Protein AF-A0A9D1NPF0-F1 (afdb_monomer_lite)

pLDDT: mean 80.49, std 13.74, range [33.44, 94.06]

Foldseek 3Di:
DKDFDLFFDPQDDDDDPVLCLQQCPDVVLQPDDPPRSLSSNQSVVVDTDIDDPDCPDDDPDDQDQDDPPPDTDRPDLVNLLSHLLNLLLSQVVLVVVVHDDPVSVVVSVVSLVSQLCCCCVVVVHPVSNVSSVVSNVCSNPPDNPPGPSNNGDDD

Structure (mmCIF, N/CA/C/O backbone):
data_AF-A0A9D1NPF0-F1
#
_entry.id   AF-A0A9D1NPF0-F1
#
loop_
_atom_site.group_PDB
_atom_site.id
_atom_site.type_symbol
_atom_site.label_atom_id
_atom_site.label_alt_id
_atom_site.label_comp_id
_atom_site.label_asym_id
_atom_site.label_entity_id
_atom_site.label_seq_id
_atom_site.pdbx_PDB_ins_code
_atom_site.Cartn_x
_atom_site.Cartn_y
_atom_site.Cartn_z
_atom_site.occupancy
_atom_site.B_iso_or_equiv
_atom_site.auth_seq_id
_atom_site.auth_comp_id
_atom_site.auth_asym_id
_atom_site.auth_atom_id
_atom_site.pdbx_PDB_model_num
ATOM 1 N N . ASP A 1 1 ? -19.635 -18.155 7.211 1.00 83.62 1 ASP A N 1
ATOM 2 C CA . ASP A 1 1 ? -18.871 -17.887 8.453 1.00 83.62 1 ASP A CA 1
ATOM 3 C C . ASP A 1 1 ? -18.310 -16.476 8.479 1.00 83.62 1 ASP A C 1
ATOM 5 O O . ASP A 1 1 ? -17.833 -16.002 7.448 1.00 83.62 1 ASP A O 1
ATOM 9 N N . ALA A 1 2 ? -18.373 -15.822 9.642 1.00 88.06 2 ALA A N 1
ATOM 10 C CA . ALA A 1 2 ? -17.788 -14.505 9.891 1.00 88.06 2 ALA A CA 1
ATOM 11 C C . ALA A 1 2 ? -16.544 -14.647 10.779 1.00 88.06 2 ALA A C 1
ATOM 13 O O . ALA A 1 2 ? -16.600 -15.301 11.820 1.00 88.06 2 ALA A O 1
ATOM 14 N N . VAL A 1 3 ? -15.423 -14.054 10.366 1.00 91.19 3 VAL A N 1
ATOM 15 C CA . VAL A 1 3 ? -14.128 -14.175 11.054 1.00 91.19 3 VAL A CA 1
ATOM 16 C C . VAL A 1 3 ? -13.571 -12.782 11.349 1.00 91.19 3 VAL A C 1
ATOM 18 O O . VAL A 1 3 ? -13.475 -11.985 10.416 1.00 91.19 3 VAL A O 1
ATOM 21 N N . PRO A 1 4 ? -13.166 -12.470 12.594 1.00 91.75 4 PRO A N 1
ATOM 22 C CA . PRO A 1 4 ? -12.486 -11.215 12.898 1.00 91.75 4 PRO A CA 1
ATOM 23 C C . PRO A 1 4 ? -11.235 -11.007 12.039 1.00 91.75 4 PRO A C 1
ATOM 25 O O . PRO A 1 4 ? -10.432 -11.928 11.872 1.00 91.75 4 PRO A O 1
ATOM 28 N N . CYS A 1 5 ? -11.050 -9.802 11.501 1.00 90.19 5 CYS A N 1
ATOM 29 C CA . CYS A 1 5 ? -9.887 -9.471 10.681 1.00 90.19 5 CYS A CA 1
ATOM 30 C C . CYS A 1 5 ? -9.436 -8.014 10.861 1.00 90.19 5 CYS A C 1
ATOM 32 O O . CYS A 1 5 ? -10.218 -7.127 11.184 1.00 90.19 5 CYS A O 1
ATOM 34 N N . GLU A 1 6 ? -8.156 -7.748 10.605 1.00 88.19 6 GLU A N 1
ATOM 35 C CA . GLU A 1 6 ? -7.590 -6.386 10.602 1.00 88.19 6 GLU A CA 1
ATOM 36 C C . GLU A 1 6 ? -7.482 -5.811 9.178 1.00 88.19 6 GLU A C 1
ATOM 38 O O . GLU A 1 6 ? -6.741 -4.866 8.925 1.00 88.19 6 GLU A O 1
ATOM 43 N N . THR A 1 7 ? -8.181 -6.410 8.213 1.00 86.31 7 THR A N 1
ATOM 44 C CA . THR A 1 7 ? -8.110 -6.044 6.793 1.00 86.31 7 THR A CA 1
ATOM 45 C C . THR A 1 7 ? -9.482 -5.637 6.287 1.00 86.31 7 THR A C 1
ATOM 47 O O . THR A 1 7 ? -10.466 -6.289 6.631 1.00 86.31 7 THR A O 1
ATOM 50 N N . ALA A 1 8 ? -9.550 -4.643 5.410 1.00 87.31 8 ALA A N 1
ATOM 51 C CA . ALA A 1 8 ? -10.754 -4.340 4.650 1.00 87.31 8 ALA A CA 1
ATOM 52 C C . ALA A 1 8 ? -10.452 -4.357 3.146 1.00 87.31 8 ALA A C 1
ATOM 54 O O . ALA A 1 8 ? -9.297 -4.306 2.726 1.00 87.31 8 ALA A O 1
ATOM 55 N N . CYS A 1 9 ? -11.515 -4.481 2.359 1.00 85.19 9 CYS A N 1
ATOM 56 C CA . CYS A 1 9 ? -11.532 -4.433 0.902 1.00 85.19 9 CYS A CA 1
ATOM 57 C C . CYS A 1 9 ? -12.798 -3.658 0.542 1.00 85.19 9 CYS A C 1
ATOM 59 O O . CYS A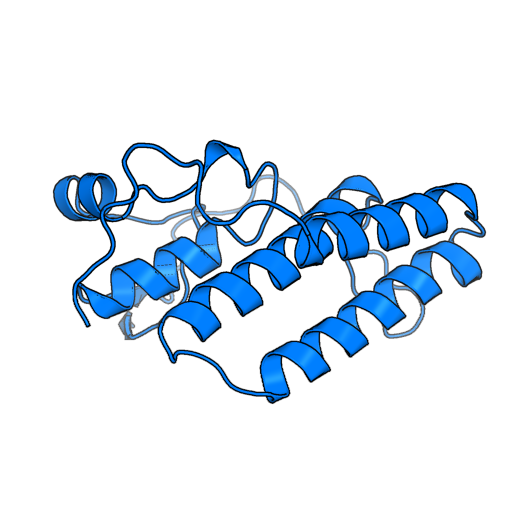 1 9 ? -13.872 -4.056 0.988 1.00 85.19 9 CYS A O 1
ATOM 61 N N . PHE A 1 10 ? -12.706 -2.557 -0.205 1.00 85.06 10 PHE A N 1
ATOM 62 C CA . PHE A 1 10 ? -13.895 -1.730 -0.461 1.00 85.06 10 PHE A CA 1
ATOM 63 C C . PHE A 1 10 ? -14.908 -2.393 -1.388 1.00 85.06 10 PHE A C 1
ATOM 65 O O . PHE A 1 10 ? -16.090 -2.060 -1.337 1.00 85.06 10 PHE A O 1
ATOM 72 N N . GLU A 1 11 ? -14.484 -3.370 -2.188 1.00 83.25 11 GLU A N 1
ATOM 73 C CA . GLU A 1 11 ? -15.371 -4.229 -2.964 1.00 83.25 11 GLU A CA 1
ATOM 74 C C . GLU A 1 11 ? -16.218 -5.125 -2.035 1.00 83.25 11 GLU A C 1
ATOM 76 O O . GLU A 1 11 ? -15.890 -6.284 -1.796 1.00 83.25 11 GLU A O 1
ATOM 81 N N . GLY A 1 12 ? -17.315 -4.572 -1.505 1.00 83.94 12 GLY A N 1
ATOM 82 C CA . GLY A 1 12 ? -18.258 -5.269 -0.622 1.00 83.94 12 GLY A CA 1
ATOM 83 C C . GLY A 1 12 ? -18.138 -4.930 0.868 1.00 83.94 12 GLY A C 1
ATOM 84 O O . GLY A 1 12 ? -18.703 -5.649 1.691 1.00 83.94 12 GLY A O 1
ATOM 85 N N . LEU A 1 13 ? -17.425 -3.859 1.234 1.00 87.75 13 LEU A N 1
ATOM 86 C CA . LEU A 1 13 ? -17.373 -3.391 2.620 1.00 87.75 13 LEU A CA 1
ATOM 87 C C . LEU A 1 13 ? -18.699 -2.740 3.032 1.00 87.75 13 LEU A C 1
ATOM 89 O O . LEU A 1 13 ? -19.141 -1.773 2.414 1.00 87.75 13 LEU A O 1
ATOM 93 N N . PHE A 1 14 ? -19.268 -3.209 4.140 1.00 89.81 14 PHE A N 1
ATOM 94 C CA . PHE A 1 14 ? -20.318 -2.506 4.872 1.00 89.81 14 PHE A CA 1
ATOM 95 C C . PHE A 1 14 ? -19.712 -1.893 6.129 1.00 89.81 14 PHE A C 1
ATOM 97 O O . PHE A 1 14 ? -19.053 -2.588 6.901 1.00 89.81 14 PHE A O 1
ATOM 104 N N . VAL A 1 15 ? -19.925 -0.595 6.335 1.00 87.50 15 VAL A N 1
ATOM 105 C CA . VAL A 1 15 ? -19.364 0.124 7.478 1.00 87.50 15 VAL A CA 1
ATOM 106 C C . VAL A 1 15 ? -20.371 1.093 8.078 1.00 87.50 15 VAL A C 1
ATOM 108 O O . VAL A 1 15 ? -21.157 1.714 7.364 1.00 87.50 15 VAL A O 1
ATOM 111 N N . ASP A 1 16 ? -20.344 1.209 9.405 1.00 87.62 16 ASP A N 1
ATOM 112 C CA . ASP A 1 16 ? -21.126 2.202 10.131 1.00 87.62 16 ASP A CA 1
ATOM 113 C C . ASP A 1 16 ? -20.680 3.622 9.744 1.00 87.62 16 ASP A C 1
ATOM 115 O O . ASP A 1 16 ? -19.486 3.925 9.695 1.00 87.62 16 ASP A O 1
ATOM 119 N N . ALA A 1 17 ? -21.642 4.504 9.470 1.00 85.94 17 ALA A N 1
ATOM 120 C CA . ALA A 1 17 ? -21.358 5.852 8.986 1.00 85.94 17 ALA A CA 1
ATOM 121 C C . ALA A 1 17 ? -20.584 6.711 10.001 1.00 85.94 17 ALA A C 1
ATOM 123 O O . ALA A 1 17 ? -19.810 7.576 9.595 1.00 85.94 17 ALA A O 1
ATOM 124 N N . ARG A 1 18 ? -20.759 6.476 11.309 1.00 84.38 18 ARG A N 1
ATOM 125 C CA . ARG A 1 18 ? -20.016 7.185 12.362 1.00 84.38 18 ARG A CA 1
ATOM 126 C C . ARG A 1 18 ? -18.580 6.691 12.411 1.00 84.38 18 ARG A C 1
ATOM 128 O O . ARG A 1 18 ? -17.664 7.504 12.416 1.00 84.38 18 ARG A O 1
ATOM 135 N N . LEU A 1 19 ? -18.388 5.371 12.338 1.00 82.38 19 LEU A N 1
ATOM 136 C CA . LEU A 1 19 ? -17.050 4.784 12.255 1.00 82.38 19 LEU A CA 1
ATOM 137 C C . LEU A 1 19 ? -16.308 5.267 11.005 1.00 82.38 19 LEU A C 1
ATOM 139 O O . LEU A 1 19 ? -15.128 5.595 11.085 1.00 82.38 19 LEU A O 1
ATOM 143 N N . ALA A 1 20 ? -16.996 5.342 9.863 1.00 81.31 20 ALA A N 1
ATOM 144 C CA . ALA A 1 20 ? -16.437 5.934 8.657 1.00 81.31 20 ALA A CA 1
ATOM 145 C C . ALA A 1 20 ? -16.048 7.396 8.913 1.00 81.31 20 ALA A C 1
ATOM 147 O O . ALA A 1 20 ? -14.892 7.734 8.703 1.00 81.31 20 ALA A O 1
ATOM 148 N N . ALA A 1 21 ? -16.949 8.230 9.445 1.00 78.31 21 ALA A N 1
ATOM 149 C CA . ALA A 1 21 ? -16.673 9.638 9.746 1.00 78.31 21 ALA A CA 1
ATOM 150 C C . ALA A 1 21 ? -15.443 9.847 10.650 1.00 78.31 21 ALA A C 1
ATOM 152 O O . ALA A 1 21 ? -14.661 10.766 10.417 1.00 78.31 21 ALA A O 1
ATOM 153 N N . GLU A 1 22 ? -15.250 8.979 11.643 1.00 75.62 22 GLU A N 1
ATOM 154 C CA . GLU A 1 22 ? -14.102 9.014 12.552 1.00 75.62 22 GLU A CA 1
ATOM 155 C C . GLU A 1 22 ? -12.821 8.484 11.894 1.00 75.62 22 GLU A C 1
ATOM 157 O O . GLU A 1 22 ? -11.762 9.080 12.040 1.00 75.62 22 GLU A O 1
ATOM 162 N N . CYS A 1 23 ? -12.900 7.394 11.127 1.00 73.50 23 CYS A N 1
ATOM 163 C CA . CYS A 1 23 ? -11.742 6.758 10.492 1.00 73.50 23 CYS A CA 1
ATOM 164 C C . CYS A 1 23 ? -11.376 7.352 9.116 1.00 73.50 23 CYS A C 1
ATOM 166 O O . CYS A 1 23 ? -10.489 6.813 8.443 1.00 73.50 23 CYS A O 1
ATOM 168 N N . ILE A 1 24 ? -12.019 8.444 8.669 1.00 58.97 24 ILE A N 1
ATOM 169 C CA . ILE A 1 24 ? -11.640 9.167 7.442 1.00 58.97 24 ILE A CA 1
ATOM 170 C C . ILE A 1 24 ? -10.269 9.816 7.662 1.00 58.97 24 ILE A C 1
ATOM 172 O O . ILE A 1 24 ? -10.105 10.913 8.182 1.00 58.97 24 ILE A O 1
ATOM 176 N N . ALA A 1 25 ? -9.239 9.079 7.272 1.00 56.78 25 ALA A N 1
ATOM 177 C CA . ALA A 1 25 ? -7.844 9.422 7.443 1.00 56.78 25 ALA A CA 1
ATOM 178 C C . ALA A 1 25 ? -7.000 8.608 6.447 1.00 56.78 25 ALA A C 1
ATOM 180 O O . ALA A 1 25 ? -7.206 7.399 6.370 1.00 56.78 25 ALA A O 1
ATOM 181 N N . PRO A 1 26 ? -5.933 9.139 5.814 1.00 56.66 26 PRO A N 1
ATOM 182 C CA . PRO A 1 26 ? -5.769 10.307 4.947 1.00 56.66 26 PRO A CA 1
ATOM 183 C C . PRO A 1 26 ? -5.936 9.891 3.463 1.00 56.66 26 PRO A C 1
ATOM 185 O O . PRO A 1 26 ? -4.973 9.531 2.780 1.00 56.66 26 PRO A O 1
ATOM 188 N N . TRP A 1 27 ? -7.165 9.901 2.958 1.00 60.88 27 TRP A N 1
ATOM 189 C CA . TRP A 1 27 ? -7.499 9.291 1.665 1.00 60.88 27 TRP A CA 1
ATOM 190 C C . TRP A 1 27 ? -7.002 10.091 0.463 1.00 60.88 27 TRP A C 1
ATOM 192 O O . TRP A 1 27 ? -6.594 9.507 -0.533 1.00 60.88 27 TRP A O 1
ATOM 202 N N . GLU A 1 28 ? -6.923 11.418 0.576 1.00 64.38 28 GLU A N 1
ATOM 203 C CA . GLU A 1 28 ? -6.502 12.286 -0.536 1.00 64.38 28 GLU A CA 1
ATOM 204 C C . GLU A 1 28 ? -5.083 11.989 -1.034 1.00 64.38 28 GLU A C 1
ATOM 206 O O . GLU A 1 28 ? -4.743 12.245 -2.188 1.00 64.38 28 GLU A O 1
ATOM 211 N N . ARG A 1 29 ? -4.231 11.423 -0.170 1.00 69.44 29 ARG A N 1
ATOM 212 C CA . ARG A 1 29 ? -2.860 11.066 -0.545 1.00 69.44 29 ARG A CA 1
ATOM 213 C C . ARG A 1 29 ? 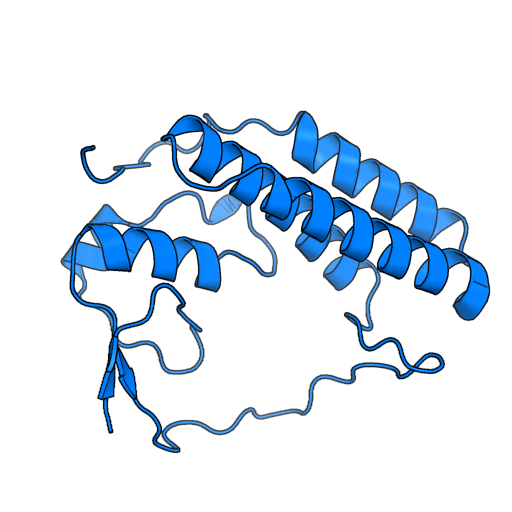-2.800 9.709 -1.224 1.00 69.44 29 ARG A C 1
ATOM 215 O O . ARG A 1 29 ? -1.916 9.501 -2.056 1.00 69.44 29 ARG A O 1
ATOM 222 N N . PHE A 1 30 ? -3.704 8.790 -0.897 1.00 78.25 30 PHE A N 1
ATOM 223 C CA . PHE A 1 30 ? -3.759 7.454 -1.473 1.00 78.25 30 PHE A CA 1
ATOM 224 C C . PHE A 1 30 ? -4.577 7.475 -2.768 1.00 78.25 30 PHE A C 1
ATOM 226 O O . PHE A 1 30 ? -5.790 7.353 -2.753 1.00 78.25 30 PHE A O 1
ATOM 233 N N . PHE A 1 31 ? -3.903 7.615 -3.913 1.00 78.19 31 PHE A N 1
ATOM 234 C CA . PHE A 1 31 ? -4.587 7.520 -5.208 1.00 78.19 31 PHE A CA 1
ATOM 235 C C . PHE A 1 31 ? -5.021 6.078 -5.527 1.00 78.19 31 PHE A C 1
ATOM 237 O O . PHE A 1 31 ? -6.117 5.859 -6.025 1.00 78.19 31 PHE A O 1
ATOM 244 N N . LEU A 1 32 ? -4.155 5.092 -5.249 1.00 80.31 32 LEU A N 1
ATOM 245 C CA . LEU A 1 32 ? -4.414 3.665 -5.477 1.00 80.31 32 LEU A CA 1
ATOM 246 C C . LEU A 1 32 ? -3.730 2.796 -4.416 1.00 80.31 32 LEU A C 1
ATOM 248 O O . LEU A 1 32 ? -2.522 2.930 -4.228 1.00 80.31 32 LEU A O 1
ATOM 252 N N . ALA A 1 33 ? -4.459 1.821 -3.867 1.00 85.06 33 ALA A N 1
ATOM 253 C CA . ALA A 1 33 ? -3.982 0.758 -2.976 1.00 85.06 33 ALA A CA 1
ATOM 254 C C . ALA A 1 33 ? -3.527 1.206 -1.577 1.00 85.06 33 ALA A C 1
ATOM 256 O O . ALA A 1 33 ? -2.966 2.290 -1.406 1.00 85.06 33 ALA A O 1
ATOM 257 N N . TRP A 1 34 ? -3.652 0.272 -0.623 1.00 88.44 34 TRP A N 1
ATOM 258 C CA . TRP A 1 34 ? -3.356 0.397 0.815 1.00 88.44 34 TRP A CA 1
ATOM 259 C C . TRP A 1 34 ? -4.334 1.246 1.624 1.00 88.44 34 TRP A C 1
ATOM 261 O O . TRP A 1 34 ? -4.305 1.163 2.848 1.00 88.44 34 TRP A O 1
ATOM 271 N N . ASP A 1 35 ? -5.185 2.022 0.968 1.00 86.25 35 ASP A N 1
ATOM 272 C CA . ASP A 1 35 ? -6.302 2.751 1.559 1.00 86.25 35 ASP A CA 1
ATOM 273 C C . ASP A 1 35 ? -7.284 1.803 2.258 1.00 86.25 35 ASP A C 1
ATOM 275 O O . ASP A 1 35 ? -7.615 2.003 3.425 1.00 86.25 35 ASP A O 1
ATOM 279 N N . ASP A 1 36 ? -7.652 0.714 1.589 1.00 87.19 36 ASP A N 1
ATOM 280 C CA . ASP A 1 36 ? -8.509 -0.353 2.112 1.00 87.19 36 ASP A CA 1
ATOM 281 C C . ASP A 1 36 ? -7.916 -1.077 3.324 1.00 87.19 36 ASP A C 1
ATOM 283 O O . ASP A 1 36 ? -8.552 -1.194 4.373 1.00 87.19 36 ASP A O 1
ATOM 287 N N . ILE A 1 37 ? -6.664 -1.514 3.221 1.00 88.00 37 ILE A N 1
ATOM 288 C CA . ILE A 1 37 ? -5.972 -2.213 4.303 1.00 88.00 37 ILE A CA 1
ATOM 289 C C . ILE A 1 37 ? -5.779 -1.278 5.494 1.00 88.00 37 ILE A C 1
ATOM 291 O O . ILE A 1 37 ? -6.055 -1.680 6.623 1.00 88.00 37 ILE A O 1
ATOM 295 N N . LEU A 1 38 ? -5.327 -0.040 5.262 1.00 87.06 38 LEU A N 1
ATOM 296 C CA . LEU A 1 38 ? -5.159 0.932 6.335 1.00 87.06 38 LEU A CA 1
ATOM 297 C C . LEU A 1 38 ? -6.497 1.196 7.022 1.00 87.06 38 LEU A C 1
ATOM 299 O O . LEU A 1 38 ? -6.553 1.140 8.246 1.00 87.06 38 LEU A O 1
ATOM 303 N N . PHE A 1 39 ? -7.565 1.422 6.255 1.00 86.88 39 PHE A N 1
ATOM 304 C CA . PHE A 1 39 ? -8.898 1.609 6.811 1.00 86.88 39 PHE A CA 1
ATOM 305 C C . PHE A 1 39 ? -9.310 0.428 7.693 1.00 86.88 39 PHE A C 1
ATOM 307 O O . PHE A 1 39 ? -9.697 0.635 8.839 1.00 86.88 39 PHE A O 1
ATOM 314 N N . GLY A 1 40 ? -9.160 -0.806 7.204 1.00 88.56 40 GLY A N 1
ATOM 315 C CA . GLY A 1 40 ? -9.478 -2.012 7.970 1.00 88.56 40 GLY A CA 1
ATOM 316 C C . GLY A 1 40 ? -8.683 -2.127 9.270 1.00 88.56 40 GLY A C 1
ATOM 317 O O . GLY A 1 40 ? -9.261 -2.440 10.309 1.00 88.56 40 GLY A O 1
ATOM 318 N N . MET A 1 41 ? -7.387 -1.801 9.233 1.00 87.38 41 MET A N 1
ATOM 319 C CA . MET A 1 41 ? -6.533 -1.790 10.423 1.00 87.38 41 MET A CA 1
ATOM 320 C C . MET A 1 41 ? -6.967 -0.729 11.435 1.00 87.38 41 MET A C 1
ATOM 322 O O . MET A 1 41 ? -6.864 -0.967 12.631 1.00 87.38 41 MET A O 1
ATOM 326 N N . LEU A 1 42 ? -7.410 0.450 10.986 1.00 85.25 42 LEU A N 1
ATOM 327 C CA . LEU A 1 42 ? -7.907 1.503 11.878 1.00 85.25 42 LEU A CA 1
ATOM 328 C C . LEU A 1 42 ? -9.261 1.122 12.467 1.00 85.25 42 LEU A C 1
ATOM 330 O O . LEU A 1 42 ? -9.430 1.149 13.684 1.00 85.25 42 LEU A O 1
ATOM 334 N N . ALA A 1 43 ? -10.188 0.697 11.611 1.00 86.31 43 ALA A N 1
ATOM 335 C CA . ALA A 1 43 ? -11.524 0.273 11.992 1.00 86.31 43 ALA A CA 1
ATOM 336 C C . ALA A 1 43 ? -11.481 -0.869 13.017 1.00 86.31 43 ALA A C 1
ATOM 338 O O . ALA A 1 43 ? -12.226 -0.836 13.992 1.00 86.31 43 ALA A O 1
ATOM 339 N N . SER A 1 44 ? -10.560 -1.830 12.869 1.00 87.69 44 SER A N 1
ATOM 340 C CA . SER A 1 44 ? -10.409 -2.946 13.812 1.00 87.69 44 SER A CA 1
ATOM 341 C C . SER A 1 44 ? -9.841 -2.550 15.181 1.00 87.69 44 SER A C 1
ATO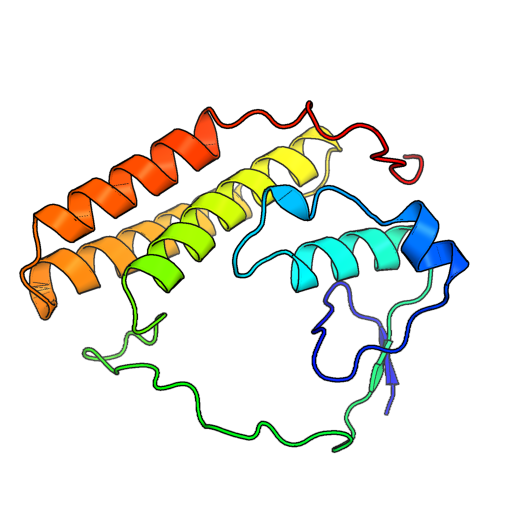M 343 O O . SER A 1 44 ? -9.809 -3.386 16.081 1.00 87.69 44 SER A O 1
ATOM 345 N N . LYS A 1 45 ? -9.339 -1.318 15.356 1.00 85.00 45 LYS A N 1
ATOM 346 C CA . LYS A 1 45 ? -8.918 -0.792 16.670 1.00 85.00 45 LYS A CA 1
ATOM 347 C C . LYS A 1 45 ? -10.043 -0.067 17.401 1.00 85.00 45 LYS A C 1
ATOM 349 O O . LYS A 1 45 ? -9.960 0.074 18.614 1.00 85.00 45 LYS A O 1
ATOM 354 N N . VAL A 1 46 ? -11.076 0.373 16.684 1.00 84.12 46 VAL A N 1
ATOM 355 C CA . VAL A 1 46 ? -12.225 1.102 17.253 1.00 84.12 46 VAL A CA 1
ATOM 356 C C . VAL A 1 46 ? -13.436 0.195 17.415 1.00 84.12 46 VAL A C 1
ATOM 358 O O . VAL A 1 46 ? -14.188 0.319 18.376 1.00 84.12 46 VAL A O 1
ATOM 361 N N . GLY A 1 47 ? -13.625 -0.730 16.477 1.00 81.69 47 GLY A N 1
ATOM 362 C CA . GLY A 1 47 ? -14.779 -1.611 16.427 1.00 81.69 47 GLY A CA 1
ATOM 363 C C . GLY A 1 47 ? -14.424 -3.041 16.041 1.00 81.69 47 GLY A C 1
ATOM 364 O O . GLY A 1 47 ? -13.264 -3.453 16.015 1.00 81.69 47 GLY A O 1
ATOM 365 N N . CYS A 1 48 ? -15.463 -3.816 15.737 1.00 84.69 48 CYS A N 1
ATOM 366 C CA . CYS A 1 48 ? -15.333 -5.194 15.287 1.00 84.69 48 CYS A CA 1
ATOM 367 C C . CYS A 1 48 ? -15.369 -5.236 13.755 1.00 84.69 48 CYS A C 1
ATOM 369 O O . CYS A 1 48 ? -16.398 -4.943 13.150 1.00 84.69 48 CYS A O 1
ATOM 371 N N . ASN A 1 49 ? -14.248 -5.602 13.133 1.00 89.38 49 ASN A N 1
ATOM 372 C CA . ASN A 1 49 ? -14.174 -5.834 11.695 1.00 89.38 49 ASN A CA 1
ATOM 373 C C . ASN A 1 49 ? -14.256 -7.341 11.415 1.00 89.38 49 ASN A C 1
ATOM 375 O O . ASN A 1 49 ? -13.496 -8.126 11.989 1.00 89.38 49 ASN A O 1
ATOM 379 N N . LEU A 1 50 ? -15.195 -7.738 10.555 1.00 91.19 50 LEU A N 1
ATOM 380 C CA . LEU A 1 50 ? -15.513 -9.133 10.266 1.00 91.19 50 LEU A CA 1
ATOM 381 C C . LEU A 1 50 ? -15.396 -9.407 8.765 1.00 91.19 50 LEU A C 1
ATOM 383 O O . LEU A 1 50 ? -16.058 -8.771 7.948 1.00 91.19 50 LEU A O 1
ATOM 387 N N . TYR A 1 51 ? -14.611 -10.419 8.407 1.00 89.94 51 TYR A N 1
ATOM 388 C CA . TYR A 1 51 ? -14.603 -10.997 7.072 1.00 89.94 51 TYR A CA 1
ATOM 389 C C . TYR A 1 51 ? -15.700 -12.053 6.959 1.00 89.94 51 TYR A C 1
ATOM 391 O O . TYR A 1 51 ? -15.659 -13.081 7.642 1.00 89.94 51 TYR A O 1
ATOM 399 N N . ILE A 1 52 ? -16.663 -11.815 6.073 1.00 89.31 52 ILE A N 1
ATOM 400 C CA . ILE A 1 52 ? -17.714 -12.776 5.746 1.00 89.31 52 ILE A CA 1
ATOM 401 C C . ILE A 1 52 ? -17.243 -13.581 4.538 1.00 89.31 52 ILE A C 1
ATOM 403 O O . ILE A 1 52 ? -17.068 -13.041 3.447 1.00 89.31 52 ILE A O 1
ATOM 407 N N . ARG A 1 53 ? -17.025 -14.885 4.735 1.00 84.88 53 ARG A N 1
ATOM 408 C CA . ARG A 1 53 ? -16.656 -15.804 3.651 1.00 84.88 53 ARG A CA 1
ATOM 409 C C . ARG A 1 53 ? -17.905 -16.229 2.882 1.00 84.88 53 ARG A C 1
ATOM 411 O O . ARG A 1 53 ? -18.315 -17.383 2.964 1.00 84.88 53 ARG A O 1
ATOM 418 N N . ASP A 1 54 ? -18.506 -15.281 2.182 1.00 83.12 54 ASP A N 1
ATOM 419 C CA . ASP A 1 54 ? -19.641 -15.520 1.299 1.00 83.12 54 ASP A CA 1
ATOM 420 C C . ASP A 1 54 ? -19.461 -14.747 -0.014 1.00 83.12 54 ASP A C 1
ATOM 422 O O . ASP A 1 54 ? -18.768 -13.725 -0.067 1.00 83.12 54 ASP A O 1
ATOM 426 N N . PHE A 1 55 ? -20.028 -15.267 -1.098 1.00 67.06 55 PHE A N 1
ATOM 427 C CA . PHE A 1 55 ? -19.885 -14.696 -2.434 1.00 67.06 55 PHE A CA 1
ATOM 428 C C . PHE A 1 55 ? -20.915 -13.581 -2.640 1.00 67.06 55 PHE A C 1
ATOM 430 O O . PHE A 1 55 ? -21.940 -13.757 -3.290 1.00 67.06 55 PHE A O 1
ATOM 437 N N . CYS A 1 56 ? -20.637 -12.408 -2.070 1.00 70.44 56 CYS A N 1
ATOM 438 C CA . CYS A 1 56 ? -21.560 -11.273 -2.139 1.00 70.44 56 CYS A CA 1
ATOM 439 C C . CYS A 1 56 ? -21.396 -10.432 -3.415 1.00 70.44 56 CYS A C 1
ATOM 441 O O . CYS A 1 56 ? -22.347 -9.797 -3.862 1.00 70.44 56 CYS A O 1
ATOM 443 N N . VAL A 1 57 ? -20.186 -10.382 -3.987 1.00 81.06 57 VAL A N 1
ATOM 444 C CA . VAL A 1 57 ? -19.853 -9.497 -5.114 1.00 81.06 57 VAL A CA 1
ATOM 445 C C . VAL A 1 57 ? -18.852 -10.179 -6.044 1.00 81.06 57 VAL A C 1
ATOM 447 O O . VAL A 1 57 ? -17.868 -10.765 -5.594 1.00 81.06 57 VAL A O 1
ATOM 450 N N . GLN A 1 58 ? -19.075 -10.058 -7.354 1.00 81.75 58 GLN A N 1
ATOM 451 C CA . GLN A 1 58 ? -18.143 -10.511 -8.383 1.00 81.75 58 GLN A CA 1
ATOM 452 C C . GLN A 1 58 ? -17.445 -9.310 -9.028 1.00 81.75 58 GLN A C 1
ATOM 454 O O . GLN A 1 58 ? -18.083 -8.325 -9.402 1.00 81.75 58 GLN A O 1
ATOM 459 N N . LYS A 1 59 ? -16.118 -9.387 -9.178 1.00 77.94 59 LYS A N 1
ATOM 460 C CA . LYS A 1 59 ? -15.354 -8.367 -9.907 1.00 77.94 59 LYS A CA 1
ATOM 461 C C . LYS A 1 59 ? -15.719 -8.411 -11.390 1.00 77.94 59 LYS A C 1
ATOM 463 O O . LYS A 1 59 ? -15.797 -9.485 -11.973 1.00 77.94 59 LYS A O 1
ATOM 468 N N . GLN A 1 60 ? -15.911 -7.238 -11.995 1.00 83.69 60 GLN A N 1
ATOM 469 C CA . GLN A 1 60 ? -16.301 -7.120 -13.407 1.00 83.69 60 GLN A CA 1
ATOM 470 C C . GLN A 1 60 ? -15.184 -7.489 -14.388 1.00 83.69 60 GLN A C 1
ATOM 472 O O . GLN A 1 60 ? -15.455 -7.769 -15.550 1.00 83.69 60 GLN A O 1
ATOM 477 N N . PHE A 1 61 ? -13.933 -7.465 -13.936 1.00 77.44 61 PHE A N 1
ATOM 478 C CA . PHE A 1 61 ? -12.781 -7.814 -14.748 1.00 77.44 61 PHE A CA 1
ATOM 479 C C . PHE A 1 61 ? -11.721 -8.498 -13.894 1.00 77.44 61 PHE A C 1
ATOM 481 O O . PHE A 1 61 ? -11.526 -8.168 -12.716 1.00 77.44 61 PHE A O 1
ATOM 488 N N . ASP A 1 62 ? -10.995 -9.416 -14.519 1.00 72.50 62 ASP A N 1
ATOM 489 C CA . ASP A 1 62 ? -9.806 -9.992 -13.925 1.00 72.50 62 ASP A CA 1
ATOM 490 C C . ASP A 1 62 ? -8.663 -8.984 -14.013 1.00 72.50 62 ASP A C 1
ATOM 492 O O . ASP A 1 62 ? -8.311 -8.479 -15.080 1.00 72.50 62 ASP A O 1
ATOM 496 N N . LYS A 1 63 ? -8.061 -8.663 -12.864 1.00 67.69 63 LYS A N 1
ATOM 497 C CA . LYS A 1 63 ? -6.815 -7.894 -12.855 1.00 67.69 63 LYS A CA 1
ATOM 498 C C . LYS A 1 63 ? -5.712 -8.789 -13.402 1.00 67.69 63 LYS A C 1
ATOM 500 O O . LYS A 1 63 ? -5.279 -9.711 -12.707 1.00 67.69 63 LYS A O 1
ATOM 505 N N . GLU A 1 64 ? -5.220 -8.477 -14.596 1.00 64.62 64 GLU A N 1
ATOM 506 C CA . GLU A 1 64 ? -4.011 -9.097 -15.126 1.00 64.62 64 GLU A CA 1
ATOM 507 C C . GLU A 1 64 ? -2.860 -8.908 -14.131 1.00 64.62 64 GLU A C 1
ATOM 509 O O . GLU A 1 64 ? -2.473 -7.791 -13.780 1.00 64.62 64 GLU A O 1
ATOM 514 N N . ARG A 1 65 ? -2.324 -10.024 -13.639 1.00 64.69 65 ARG A N 1
ATOM 515 C CA . ARG A 1 65 ? -1.100 -10.066 -12.839 1.00 64.69 65 ARG A CA 1
ATOM 516 C C . ARG A 1 65 ? -0.073 -10.821 -13.670 1.00 64.69 65 ARG A C 1
ATOM 518 O O . ARG A 1 65 ? -0.076 -12.052 -13.602 1.00 64.69 65 ARG A O 1
ATOM 525 N N . PRO A 1 66 ? 0.742 -10.131 -14.487 1.00 58.69 66 PRO A N 1
ATOM 526 C CA . PRO A 1 66 ? 1.701 -10.792 -15.351 1.00 58.69 66 PRO A CA 1
ATOM 527 C C . PRO A 1 66 ? 2.594 -11.691 -14.499 1.00 58.69 66 PRO A C 1
ATOM 529 O O . PRO A 1 66 ? 3.130 -11.273 -13.469 1.00 58.69 66 PRO A O 1
ATOM 532 N N . LEU A 1 67 ? 2.687 -12.953 -14.910 1.00 60.00 67 LEU A N 1
ATOM 533 C CA . LEU A 1 67 ? 3.654 -13.898 -14.378 1.00 60.00 67 LEU A CA 1
ATOM 534 C C . LEU A 1 67 ? 4.982 -13.623 -15.067 1.00 60.00 67 LEU A C 1
ATOM 536 O O . LEU A 1 67 ? 5.105 -13.802 -16.276 1.00 60.00 67 LEU A O 1
ATOM 540 N N . ILE A 1 68 ? 5.982 -13.216 -14.292 1.00 54.00 68 ILE A N 1
ATOM 541 C CA . ILE A 1 68 ? 7.367 -13.183 -14.760 1.00 54.00 68 ILE A CA 1
ATOM 542 C C . ILE A 1 68 ? 8.136 -14.201 -13.923 1.00 54.00 68 ILE A C 1
ATOM 544 O O . ILE A 1 68 ? 8.465 -13.966 -12.758 1.00 54.00 68 ILE A O 1
ATOM 548 N N . GLY A 1 69 ? 8.322 -15.397 -14.488 1.00 63.56 69 GLY A N 1
ATOM 549 C CA . GLY A 1 69 ? 8.749 -16.573 -13.727 1.00 63.56 69 GLY A CA 1
ATOM 550 C C . GLY A 1 69 ? 7.722 -16.931 -12.644 1.00 63.56 69 GLY A C 1
ATOM 551 O O . GLY A 1 69 ? 6.556 -17.155 -12.949 1.00 63.56 69 GLY A O 1
ATOM 552 N N . ALA A 1 70 ? 8.140 -16.948 -11.373 1.00 53.31 70 ALA A N 1
ATOM 553 C CA . ALA A 1 70 ? 7.268 -17.194 -10.213 1.00 53.31 70 ALA A CA 1
ATOM 554 C C . ALA A 1 70 ? 6.718 -15.908 -9.550 1.00 53.31 70 ALA A C 1
ATOM 556 O O . ALA A 1 70 ? 6.014 -15.977 -8.539 1.00 53.31 70 ALA A O 1
ATOM 557 N N . LEU A 1 71 ? 7.053 -14.723 -10.070 1.00 56.78 71 LEU A N 1
ATOM 558 C CA . LEU A 1 71 ? 6.721 -13.446 -9.440 1.00 56.78 71 LEU A CA 1
ATOM 559 C C . LEU A 1 71 ? 5.390 -12.913 -9.986 1.00 56.78 71 LEU A C 1
ATOM 561 O O . LEU A 1 71 ? 5.284 -12.586 -11.165 1.00 56.78 71 LEU A O 1
ATOM 565 N N . ARG A 1 72 ? 4.377 -12.816 -9.113 1.00 59.66 72 ARG A N 1
ATOM 566 C CA . ARG A 1 72 ? 3.116 -12.103 -9.384 1.00 59.66 72 ARG A CA 1
ATOM 567 C C . ARG A 1 72 ? 3.196 -10.712 -8.776 1.00 59.66 72 ARG A C 1
ATOM 569 O O . ARG A 1 72 ? 3.419 -10.593 -7.571 1.00 59.66 72 ARG A O 1
ATOM 576 N N . TYR A 1 73 ? 2.970 -9.674 -9.572 1.00 66.88 73 TYR A N 1
ATOM 577 C CA . TYR A 1 73 ? 2.952 -8.302 -9.068 1.00 66.88 73 TYR A CA 1
ATOM 578 C C . TYR A 1 73 ? 2.003 -7.410 -9.877 1.00 66.88 73 TYR A C 1
ATOM 580 O O . TYR A 1 73 ? 1.423 -7.866 -10.862 1.00 66.88 73 TYR A O 1
ATOM 588 N N . HIS A 1 74 ? 1.795 -6.161 -9.438 1.00 66.56 74 HIS A N 1
ATOM 589 C CA . HIS A 1 74 ? 0.962 -5.203 -10.177 1.00 66.56 74 HIS A CA 1
ATOM 590 C C . HIS A 1 74 ? 1.506 -5.017 -11.599 1.00 66.56 74 HIS A C 1
ATOM 592 O O . HIS A 1 74 ? 2.693 -4.729 -11.782 1.00 66.56 74 HIS A O 1
ATOM 598 N N . SER A 1 75 ? 0.628 -5.187 -12.588 1.00 66.94 75 SER A N 1
ATOM 599 C CA . SER A 1 75 ? 0.966 -5.162 -14.015 1.00 66.94 75 SER A CA 1
ATOM 600 C C . SER A 1 75 ? 1.454 -3.805 -14.498 1.00 66.94 75 SER A C 1
ATOM 602 O O . SER A 1 75 ? 2.327 -3.735 -15.354 1.00 66.94 75 SER A O 1
ATOM 604 N N . SER A 1 76 ? 0.921 -2.723 -13.932 1.00 82.44 76 SER A N 1
ATOM 605 C CA . SER A 1 76 ? 1.200 -1.367 -14.387 1.00 82.44 76 SER A CA 1
ATOM 606 C C . SER A 1 76 ? 2.238 -0.661 -13.514 1.00 82.44 76 SER A C 1
ATOM 608 O O . SER A 1 76 ? 2.224 -0.764 -12.283 1.00 82.44 76 SER A O 1
ATOM 610 N N . LEU A 1 77 ? 3.111 0.128 -14.148 1.00 84.88 77 LEU A N 1
ATOM 611 C CA . LEU A 1 77 ? 4.080 0.977 -13.453 1.00 84.88 77 LEU A CA 1
ATOM 612 C C . LEU A 1 77 ? 3.413 1.943 -12.447 1.00 84.88 77 LEU A C 1
ATOM 614 O O . LEU A 1 77 ? 3.903 2.011 -11.318 1.00 84.88 77 LEU A O 1
ATOM 618 N N . PRO A 1 78 ? 2.287 2.625 -12.759 1.00 87.50 78 PRO A N 1
ATOM 619 C CA . PRO A 1 78 ? 1.559 3.421 -11.769 1.00 87.50 78 PRO A CA 1
ATOM 620 C C . PRO A 1 78 ? 1.068 2.589 -10.580 1.00 87.50 78 PRO A C 1
ATOM 622 O O . PRO A 1 78 ? 1.215 3.011 -9.435 1.00 87.50 78 PRO A O 1
ATOM 625 N N . GLY A 1 79 ? 0.542 1.383 -10.821 1.00 87.88 79 GLY A N 1
ATOM 626 C CA . GLY A 1 79 ? 0.105 0.486 -9.751 1.00 87.88 79 GLY A CA 1
ATOM 627 C C . GLY A 1 79 ? 1.251 0.116 -8.809 1.00 87.88 79 GLY A C 1
ATOM 628 O O . GLY A 1 79 ? 1.104 0.204 -7.591 1.00 87.88 79 GLY A O 1
ATOM 629 N N . ARG A 1 80 ? 2.425 -0.219 -9.362 1.00 89.25 80 ARG A N 1
ATOM 630 C CA . ARG A 1 80 ? 3.644 -0.491 -8.578 1.00 89.25 80 ARG A CA 1
ATOM 631 C C . ARG A 1 80 ? 4.119 0.737 -7.808 1.00 89.25 80 ARG A C 1
ATOM 633 O O . ARG A 1 80 ? 4.431 0.629 -6.624 1.00 89.25 80 ARG A O 1
ATOM 640 N N . TYR A 1 81 ? 4.147 1.892 -8.467 1.00 91.62 81 TYR A N 1
ATOM 641 C CA . TYR A 1 81 ? 4.537 3.168 -7.876 1.00 91.62 81 TYR A CA 1
ATOM 642 C C . TYR A 1 81 ? 3.694 3.494 -6.640 1.00 91.62 81 TYR A C 1
ATOM 644 O O . TYR A 1 81 ? 4.239 3.676 -5.550 1.00 91.62 81 TYR A O 1
ATOM 652 N N . PHE A 1 82 ? 2.365 3.512 -6.790 1.00 90.44 82 PHE A N 1
ATOM 653 C CA . PHE A 1 82 ? 1.467 3.838 -5.689 1.00 90.44 82 PHE A CA 1
ATOM 654 C C . PHE A 1 82 ? 1.505 2.765 -4.608 1.00 90.44 82 PHE A C 1
ATOM 656 O O . PHE A 1 82 ? 1.644 3.111 -3.441 1.00 90.44 82 PHE A O 1
ATOM 663 N N . HIS A 1 83 ? 1.509 1.478 -4.966 1.00 91.38 83 HIS A N 1
ATOM 664 C CA . HIS A 1 83 ? 1.609 0.406 -3.980 1.00 91.38 83 HIS A CA 1
ATOM 665 C C . HIS A 1 83 ? 2.854 0.543 -3.091 1.00 91.38 83 HIS A C 1
ATOM 667 O O . HIS A 1 83 ? 2.732 0.453 -1.874 1.00 91.38 83 HIS A O 1
ATOM 673 N N . LEU A 1 84 ? 4.036 0.792 -3.665 1.00 92.94 84 LEU A N 1
ATOM 674 C CA . LEU A 1 84 ? 5.275 0.925 -2.890 1.00 92.94 84 LEU A CA 1
ATOM 675 C C . LEU A 1 84 ? 5.302 2.207 -2.062 1.00 92.94 84 LEU A C 1
ATOM 677 O O . LEU A 1 84 ? 5.568 2.155 -0.860 1.00 92.94 84 LEU A O 1
ATOM 681 N N . ARG A 1 85 ? 4.982 3.350 -2.678 1.00 92.56 85 ARG A N 1
ATOM 682 C CA . ARG A 1 85 ? 4.921 4.632 -1.967 1.00 92.56 85 ARG A CA 1
ATOM 683 C C . ARG A 1 85 ? 3.989 4.525 -0.758 1.00 92.56 85 ARG A C 1
ATOM 685 O O . ARG A 1 85 ? 4.355 4.908 0.350 1.00 92.56 85 ARG A O 1
ATOM 692 N N . ASN A 1 86 ? 2.808 3.950 -0.969 1.00 91.31 86 ASN A N 1
ATOM 693 C CA . ASN A 1 86 ? 1.766 3.847 0.039 1.00 91.31 86 ASN A CA 1
ATOM 694 C C . ASN A 1 86 ? 2.108 2.825 1.124 1.00 91.31 86 ASN A C 1
ATOM 696 O O . ASN A 1 86 ? 1.895 3.114 2.297 1.00 91.31 86 ASN A O 1
ATOM 700 N N . PHE A 1 87 ? 2.718 1.690 0.769 1.00 92.56 87 PHE A N 1
ATOM 701 C CA . PHE A 1 87 ? 3.206 0.722 1.752 1.00 92.56 87 PHE A CA 1
ATOM 702 C C . PHE A 1 87 ? 4.189 1.384 2.728 1.00 92.56 87 PHE A C 1
ATOM 704 O O . PHE A 1 87 ? 4.061 1.254 3.944 1.00 92.56 87 PHE A O 1
ATOM 711 N N . CYS A 1 88 ? 5.134 2.170 2.209 1.00 92.94 88 CYS A N 1
ATOM 712 C CA . CYS A 1 88 ? 6.091 2.900 3.034 1.00 92.94 88 CYS A CA 1
ATOM 713 C C . CYS A 1 88 ? 5.406 3.924 3.960 1.00 92.94 88 CYS A C 1
ATOM 715 O O . CYS A 1 88 ? 5.738 4.001 5.146 1.00 92.94 88 CYS A O 1
ATOM 717 N N . LEU A 1 89 ? 4.424 4.678 3.448 1.00 88.94 89 LEU A N 1
ATOM 718 C CA . LEU A 1 89 ? 3.625 5.608 4.256 1.00 88.94 89 LEU A CA 1
ATOM 719 C C . LEU A 1 89 ? 2.872 4.880 5.374 1.00 88.94 89 LEU A C 1
ATOM 721 O O . LEU A 1 89 ? 2.927 5.318 6.521 1.00 88.94 89 LEU A O 1
ATOM 725 N N . VAL A 1 90 ? 2.234 3.748 5.066 1.00 89.12 90 VAL A N 1
ATOM 726 C CA . VAL A 1 90 ? 1.514 2.932 6.051 1.00 89.12 90 VAL A CA 1
ATOM 727 C C . VAL A 1 90 ? 2.463 2.420 7.126 1.00 89.12 90 VAL A C 1
ATOM 729 O O . VAL A 1 90 ? 2.161 2.592 8.302 1.00 89.12 90 VAL A O 1
ATOM 732 N N . ILE A 1 91 ? 3.637 1.884 6.767 1.00 91.38 91 ILE A N 1
ATOM 733 C CA . ILE A 1 91 ? 4.636 1.436 7.751 1.00 91.38 91 ILE A CA 1
ATOM 734 C C . ILE A 1 91 ? 5.032 2.581 8.688 1.00 91.38 91 ILE A C 1
ATOM 736 O O . ILE A 1 91 ? 5.096 2.391 9.902 1.00 91.38 91 ILE A O 1
ATOM 740 N N . ARG A 1 92 ? 5.299 3.774 8.151 1.00 89.38 92 ARG A N 1
ATOM 741 C CA . ARG A 1 92 ? 5.666 4.938 8.970 1.00 89.38 92 ARG A CA 1
ATOM 742 C C . ARG A 1 92 ? 4.519 5.372 9.883 1.00 89.38 92 ARG A C 1
ATOM 744 O O . ARG A 1 92 ? 4.757 5.629 11.060 1.00 89.38 92 ARG A O 1
ATOM 751 N N . LEU A 1 93 ? 3.293 5.398 9.363 1.00 85.19 93 LEU A N 1
ATOM 752 C CA . LEU A 1 93 ? 2.092 5.782 10.100 1.00 85.19 93 LEU A CA 1
ATOM 753 C C . LEU A 1 93 ? 1.801 4.825 11.262 1.00 85.19 93 LEU A C 1
ATOM 755 O O . LEU A 1 93 ? 1.604 5.277 12.388 1.00 85.19 93 LEU A O 1
ATOM 759 N N . VAL A 1 94 ? 1.806 3.511 11.014 1.00 84.56 94 VAL A N 1
ATOM 760 C CA . VAL A 1 94 ? 1.535 2.516 12.064 1.00 84.56 94 VAL A CA 1
ATOM 761 C C . VAL A 1 94 ? 2.649 2.518 13.112 1.00 84.56 94 VAL A C 1
ATOM 763 O O . VAL A 1 94 ? 2.362 2.526 14.308 1.00 84.56 94 VAL A O 1
ATOM 766 N N . ARG A 1 95 ? 3.917 2.653 12.694 1.00 86.50 95 ARG A N 1
ATOM 767 C CA . ARG A 1 95 ? 5.057 2.724 13.623 1.00 86.50 95 ARG A CA 1
ATOM 768 C C . ARG A 1 95 ? 5.042 3.967 14.499 1.00 86.50 95 ARG A C 1
ATOM 770 O O . ARG A 1 95 ? 5.401 3.864 15.668 1.00 86.50 95 ARG A O 1
ATOM 777 N N . ALA A 1 96 ? 4.595 5.111 13.982 1.00 84.94 96 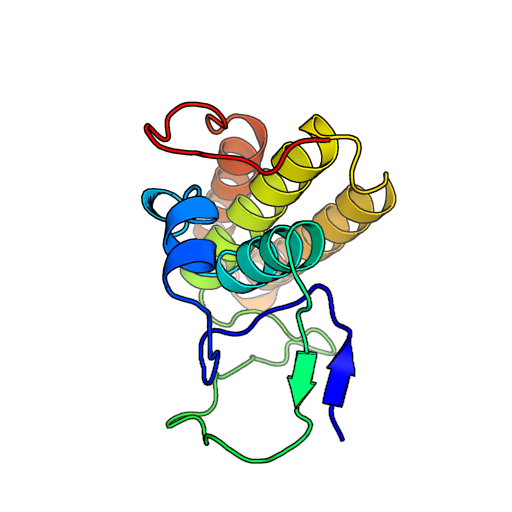ALA A N 1
ATOM 778 C CA . ALA A 1 96 ? 4.419 6.325 14.782 1.00 84.94 96 ALA A CA 1
ATOM 779 C C . ALA A 1 96 ? 3.414 6.138 15.938 1.00 84.94 96 ALA A C 1
ATOM 781 O O . ALA A 1 96 ? 3.462 6.876 16.920 1.00 84.94 96 ALA A O 1
ATOM 782 N N . ARG A 1 97 ? 2.538 5.126 15.860 1.00 78.81 97 ARG A N 1
ATOM 783 C CA . ARG A 1 97 ? 1.597 4.743 16.928 1.00 78.81 97 ARG A CA 1
ATOM 784 C C . ARG A 1 97 ? 2.084 3.603 17.815 1.00 78.81 97 ARG A C 1
ATOM 786 O O . ARG A 1 97 ? 1.350 3.165 18.691 1.00 78.81 97 ARG A O 1
ATOM 793 N N . GLY A 1 98 ? 3.302 3.113 17.594 1.00 85.00 98 GLY A N 1
ATOM 794 C CA . GLY A 1 98 ? 3.812 1.918 18.263 1.00 85.00 98 GLY A CA 1
ATOM 795 C C . GLY A 1 98 ? 3.250 0.611 17.696 1.00 85.00 98 GLY A C 1
ATOM 796 O O . GLY A 1 98 ? 3.451 -0.443 18.292 1.00 85.00 98 GLY A O 1
ATOM 797 N N . TRP A 1 99 ? 2.568 0.652 16.548 1.00 82.56 99 TRP A N 1
ATOM 798 C CA . TRP A 1 99 ? 2.068 -0.534 15.858 1.00 82.56 99 TRP A CA 1
ATOM 799 C C . TRP A 1 99 ? 3.057 -0.996 14.775 1.00 82.56 99 TRP A C 1
ATOM 801 O O . TRP A 1 99 ? 3.730 -0.196 14.124 1.00 82.56 99 TRP A O 1
ATOM 811 N N . GLY A 1 100 ? 3.131 -2.307 14.545 1.00 77.81 100 GLY A N 1
ATOM 812 C CA . GLY A 1 100 ? 3.992 -2.900 13.517 1.00 77.81 100 GLY A CA 1
ATOM 813 C C . GLY A 1 100 ? 5.469 -3.058 13.914 1.00 77.81 100 GLY A C 1
ATOM 814 O O . GLY A 1 100 ? 6.026 -2.327 14.731 1.00 77.81 100 GLY A O 1
ATOM 815 N N . GLY A 1 101 ? 6.134 -4.045 13.308 1.00 83.94 101 GLY A N 1
ATOM 816 C CA . GLY A 1 101 ? 7.506 -4.447 13.641 1.00 83.94 101 GLY A CA 1
ATOM 817 C C . GLY A 1 101 ? 8.520 -4.215 12.518 1.00 83.94 101 GLY A C 1
ATOM 818 O O . GLY A 1 101 ? 8.173 -3.797 11.413 1.00 83.94 101 GLY A O 1
ATOM 819 N N . ALA A 1 102 ? 9.789 -4.539 12.786 1.00 88.19 102 ALA A N 1
ATOM 820 C CA . ALA A 1 102 ? 10.869 -4.490 11.790 1.00 88.19 102 ALA A CA 1
ATOM 821 C C . ALA A 1 102 ? 10.587 -5.375 10.558 1.00 88.19 102 ALA A C 1
ATOM 823 O O . ALA A 1 102 ? 11.013 -5.060 9.448 1.00 88.19 102 ALA A O 1
ATOM 824 N N . LEU A 1 103 ? 9.792 -6.435 10.735 1.00 91.44 103 LEU A N 1
ATOM 825 C CA . LEU A 1 103 ? 9.369 -7.327 9.658 1.00 91.44 103 LEU A CA 1
ATOM 826 C C . LEU A 1 103 ? 8.604 -6.599 8.540 1.00 91.44 103 LEU A C 1
ATOM 828 O O . LEU A 1 103 ? 8.711 -6.988 7.379 1.00 91.44 103 LEU A O 1
ATOM 832 N N . ALA A 1 104 ? 7.879 -5.520 8.855 1.00 90.75 104 ALA A N 1
ATOM 833 C CA . ALA A 1 104 ? 7.157 -4.744 7.849 1.00 90.75 104 ALA A CA 1
ATOM 834 C C . ALA A 1 104 ? 8.122 -4.050 6.871 1.00 90.75 104 ALA A C 1
ATOM 836 O O . ALA A 1 104 ? 7.904 -4.084 5.661 1.00 90.75 104 ALA A O 1
ATOM 837 N N . TRP A 1 105 ? 9.236 -3.507 7.375 1.00 93.12 105 TRP A N 1
ATOM 838 C CA . TRP A 1 105 ? 10.294 -2.923 6.544 1.00 93.12 105 TRP A CA 1
ATOM 839 C C . TRP A 1 105 ? 11.019 -3.971 5.704 1.00 93.12 105 TRP A C 1
ATOM 841 O O . TRP A 1 105 ? 11.297 -3.724 4.533 1.00 93.12 105 TRP A O 1
ATOM 851 N N . PHE A 1 106 ? 11.276 -5.154 6.268 1.00 93.94 106 PHE A N 1
ATOM 852 C CA . PHE A 1 106 ? 11.835 -6.266 5.500 1.00 93.94 106 PHE A CA 1
ATOM 853 C C . PHE A 1 106 ? 10.900 -6.676 4.356 1.00 93.94 106 PHE A C 1
ATOM 855 O O . PHE A 1 106 ? 11.327 -6.785 3.206 1.00 93.94 106 PHE A O 1
ATOM 862 N N . ARG A 1 107 ? 9.600 -6.830 4.642 1.00 91.88 107 ARG A N 1
ATOM 863 C CA . ARG A 1 107 ? 8.596 -7.135 3.618 1.00 91.88 107 ARG A CA 1
ATOM 864 C C . ARG A 1 107 ? 8.555 -6.055 2.541 1.00 91.88 107 ARG A C 1
ATOM 866 O O . ARG A 1 107 ? 8.534 -6.393 1.362 1.00 91.88 107 ARG A O 1
ATOM 873 N N . TYR A 1 108 ? 8.582 -4.786 2.931 1.00 94.00 108 TYR A N 1
ATOM 874 C CA . TYR A 1 108 ? 8.647 -3.671 1.994 1.00 94.00 108 TYR A CA 1
ATOM 875 C C . TYR A 1 108 ? 9.884 -3.735 1.094 1.00 94.00 108 TYR A C 1
ATOM 877 O O . TYR A 1 108 ? 9.746 -3.622 -0.120 1.00 94.00 108 TYR A O 1
ATOM 885 N N . ALA A 1 109 ? 11.071 -3.984 1.654 1.00 94.06 109 ALA A N 1
ATOM 886 C CA . ALA A 1 109 ? 12.306 -4.109 0.881 1.00 94.06 109 ALA A CA 1
ATOM 887 C C . ALA A 1 109 ? 12.224 -5.245 -0.152 1.00 94.06 109 ALA A C 1
ATOM 889 O O . ALA A 1 109 ? 12.628 -5.067 -1.301 1.00 94.06 109 ALA A O 1
ATOM 890 N N . VAL A 1 110 ? 11.638 -6.386 0.226 1.00 92.50 110 VAL A N 1
ATOM 891 C CA . VAL A 1 110 ? 11.398 -7.512 -0.688 1.00 92.50 110 VAL A CA 1
ATOM 892 C C . VAL A 1 110 ? 10.432 -7.126 -1.812 1.00 92.50 110 VAL A C 1
ATOM 894 O O . VAL A 1 110 ? 10.708 -7.416 -2.974 1.00 92.50 110 VAL A O 1
ATOM 897 N N . GLU A 1 111 ? 9.312 -6.469 -1.504 1.00 91.06 111 GLU A N 1
ATOM 898 C CA . GLU A 1 111 ? 8.352 -6.031 -2.530 1.00 91.06 111 GLU A CA 1
ATOM 899 C C . GLU A 1 111 ? 8.943 -4.959 -3.458 1.00 91.06 111 GLU A C 1
ATOM 901 O O . GLU A 1 111 ? 8.743 -5.013 -4.672 1.00 91.06 111 GLU A O 1
ATOM 906 N N . TRP A 1 112 ? 9.743 -4.037 -2.919 1.00 92.75 112 TRP A N 1
ATOM 907 C CA . TRP A 1 112 ? 10.457 -3.033 -3.705 1.00 92.75 112 TRP A CA 1
ATOM 908 C C . TRP A 1 112 ? 11.482 -3.680 -4.645 1.00 92.75 112 TRP A C 1
ATOM 910 O O . TRP A 1 112 ? 11.493 -3.387 -5.840 1.00 92.75 112 TRP A O 1
ATOM 920 N N . ALA A 1 113 ? 12.282 -4.629 -4.146 1.00 91.12 113 ALA A N 1
ATOM 921 C CA . ALA A 1 113 ? 13.249 -5.366 -4.956 1.00 91.12 113 ALA A CA 1
ATOM 922 C C . ALA A 1 113 ? 12.574 -6.140 -6.100 1.00 91.12 113 ALA A C 1
ATOM 924 O O . ALA A 1 113 ? 13.045 -6.085 -7.237 1.00 91.12 113 ALA A O 1
ATOM 925 N N . LYS A 1 114 ? 11.439 -6.803 -5.834 1.00 89.50 114 LYS A N 1
ATOM 926 C CA . LYS A 1 114 ? 10.645 -7.484 -6.870 1.00 89.50 114 LYS A CA 1
ATOM 927 C C . LYS A 1 114 ? 10.148 -6.513 -7.939 1.00 89.50 114 LYS A C 1
ATOM 929 O O . LYS A 1 114 ? 10.265 -6.811 -9.124 1.00 89.50 114 LYS A O 1
ATOM 934 N N . ALA A 1 115 ? 9.618 -5.356 -7.540 1.00 89.50 115 ALA A N 1
ATOM 935 C CA . ALA A 1 115 ? 9.126 -4.345 -8.472 1.00 89.50 115 ALA A CA 1
ATOM 936 C C . ALA A 1 115 ? 10.246 -3.780 -9.361 1.00 89.50 115 ALA A C 1
ATOM 938 O O . ALA A 1 115 ? 10.050 -3.597 -10.566 1.00 89.50 115 ALA A O 1
ATOM 939 N N . CYS A 1 116 ? 11.428 -3.545 -8.783 1.00 89.94 116 CYS A N 1
ATOM 940 C CA . CYS A 1 116 ? 12.616 -3.118 -9.517 1.00 89.94 116 CYS A CA 1
ATOM 941 C C . CYS A 1 116 ? 13.097 -4.197 -10.488 1.00 89.94 116 CYS A C 1
ATOM 943 O O . CYS A 1 116 ? 13.328 -3.887 -11.653 1.00 89.94 116 CYS A O 1
ATOM 945 N N . ALA A 1 117 ? 13.190 -5.458 -10.054 1.00 87.94 117 ALA A N 1
ATOM 946 C CA . ALA A 1 117 ? 13.578 -6.571 -10.919 1.00 87.94 117 ALA A CA 1
ATOM 947 C C . ALA A 1 117 ? 12.610 -6.735 -12.101 1.00 87.94 117 ALA A C 1
ATOM 949 O O . ALA A 1 117 ? 13.053 -6.850 -13.240 1.00 87.94 117 ALA A O 1
ATOM 950 N N . LEU A 1 118 ? 11.300 -6.664 -11.848 1.00 85.81 118 LEU A N 1
ATOM 951 C CA . LEU A 1 118 ? 10.269 -6.695 -12.886 1.00 85.81 118 LEU A CA 1
ATOM 952 C C . LEU A 1 118 ? 10.484 -5.579 -13.920 1.00 85.81 118 LEU A C 1
ATOM 954 O O . LEU A 1 118 ? 10.566 -5.835 -15.118 1.00 85.81 118 LEU A O 1
ATOM 958 N N . THR A 1 119 ? 10.636 -4.344 -13.443 1.00 87.19 119 THR A N 1
ATOM 959 C CA . THR A 1 119 ? 10.723 -3.162 -14.309 1.00 87.19 119 THR A CA 1
ATOM 960 C C . THR A 1 119 ? 12.046 -3.125 -15.091 1.00 87.19 119 THR A C 1
ATOM 962 O O . THR A 1 119 ? 12.067 -2.795 -16.271 1.00 87.19 119 THR A O 1
ATOM 965 N N . LEU A 1 120 ? 13.163 -3.514 -14.469 1.00 89.38 120 LEU A N 1
ATOM 966 C CA . LEU A 1 120 ? 14.493 -3.453 -15.083 1.00 89.38 120 LEU A CA 1
ATOM 967 C C . LEU A 1 120 ? 14.833 -4.659 -15.954 1.00 89.38 120 LEU A C 1
ATOM 969 O O . LEU A 1 120 ? 15.409 -4.499 -17.025 1.00 89.38 120 LEU A O 1
ATOM 973 N N . VAL A 1 121 ? 14.536 -5.870 -15.487 1.00 86.94 121 VAL A N 1
ATOM 974 C CA . VAL A 1 121 ? 14.963 -7.098 -16.171 1.00 86.94 121 VAL A CA 1
ATOM 975 C C . VAL A 1 121 ? 13.933 -7.511 -17.208 1.00 86.94 121 VAL A C 1
ATOM 977 O O . VAL A 1 121 ? 14.294 -7.853 -18.333 1.00 86.94 121 VAL A O 1
ATOM 980 N N . ALA A 1 122 ? 12.655 -7.474 -16.836 1.00 82.50 122 ALA A N 1
ATOM 981 C CA . ALA A 1 122 ? 11.601 -8.015 -17.675 1.00 82.50 122 ALA A CA 1
ATOM 982 C C . ALA A 1 122 ? 11.034 -6.974 -18.643 1.00 82.50 122 ALA A C 1
ATOM 984 O O . ALA A 1 122 ? 10.943 -7.241 -19.836 1.00 82.50 122 ALA A O 1
ATOM 985 N N . GLU A 1 123 ? 10.721 -5.774 -18.148 1.00 85.25 123 GLU A N 1
ATOM 986 C CA . GLU A 1 123 ? 10.219 -4.676 -18.987 1.00 85.25 123 GLU A CA 1
ATOM 987 C C . GLU A 1 123 ? 11.352 -3.870 -19.647 1.00 85.25 123 GLU A C 1
ATOM 989 O O . GLU A 1 123 ? 11.111 -3.142 -20.607 1.00 85.25 123 GLU A O 1
ATOM 994 N N . ARG A 1 124 ? 12.598 -4.018 -19.165 1.00 88.00 124 ARG A N 1
ATOM 995 C CA . ARG A 1 124 ? 13.785 -3.271 -19.633 1.00 88.00 124 ARG A CA 1
ATOM 996 C C . ARG A 1 124 ? 13.588 -1.749 -19.588 1.00 88.00 124 ARG A C 1
ATOM 998 O O . ARG A 1 124 ? 14.164 -1.018 -20.395 1.00 88.00 124 ARG A O 1
ATOM 1005 N N . ASP A 1 125 ? 12.804 -1.269 -18.622 1.00 85.25 125 ASP A N 1
ATOM 1006 C CA . ASP A 1 125 ? 12.426 0.135 -18.481 1.00 85.25 125 ASP A CA 1
ATOM 1007 C C . ASP A 1 125 ? 13.217 0.848 -17.371 1.00 85.25 125 ASP A C 1
ATOM 1009 O O . ASP A 1 125 ? 12.879 0.852 -16.183 1.00 85.25 125 ASP A O 1
ATOM 1013 N N . TRP A 1 126 ? 14.277 1.543 -17.778 1.00 88.75 126 TRP A N 1
ATOM 1014 C CA . TRP A 1 126 ? 15.085 2.368 -16.877 1.00 88.75 126 TRP A CA 1
ATOM 1015 C C . TRP A 1 126 ? 14.336 3.595 -16.344 1.00 88.75 126 TRP A C 1
ATOM 1017 O O . TRP A 1 126 ? 14.626 4.068 -15.241 1.00 88.75 126 TRP A O 1
ATOM 1027 N N . ARG A 1 127 ? 13.375 4.138 -17.103 1.00 87.50 127 ARG A N 1
ATOM 1028 C CA . ARG A 1 127 ? 12.585 5.302 -16.669 1.00 87.50 127 ARG A CA 1
ATOM 1029 C C . ARG A 1 127 ? 11.590 4.880 -15.593 1.00 87.50 127 ARG A C 1
ATOM 1031 O O . ARG A 1 127 ? 11.461 5.577 -14.587 1.00 87.50 127 ARG A O 1
ATOM 1038 N N . GLY A 1 128 ? 10.977 3.712 -15.748 1.00 86.38 128 GLY A N 1
ATOM 1039 C CA . GLY A 1 128 ? 10.124 3.102 -14.736 1.00 86.38 128 GLY A CA 1
ATOM 1040 C C . GLY A 1 128 ? 10.859 2.836 -13.428 1.00 86.38 128 GLY A C 1
ATOM 1041 O O . GLY A 1 128 ? 10.355 3.176 -12.360 1.00 86.38 128 GLY A O 1
ATOM 1042 N N . ALA A 1 129 ? 12.099 2.348 -13.481 1.00 88.69 129 ALA A N 1
ATOM 1043 C CA . ALA A 1 129 ? 12.905 2.179 -12.271 1.00 88.69 129 ALA A CA 1
ATOM 1044 C C . ALA A 1 129 ? 13.163 3.506 -11.532 1.00 88.69 129 ALA A C 1
ATOM 1046 O O . ALA A 1 129 ? 13.082 3.548 -10.303 1.00 88.69 129 ALA A O 1
ATOM 1047 N N . ARG A 1 130 ? 13.379 4.617 -12.256 1.00 91.25 130 ARG A N 1
ATOM 1048 C CA . ARG A 1 130 ? 13.464 5.957 -11.638 1.00 91.25 130 ARG A CA 1
ATOM 1049 C C . ARG A 1 130 ? 12.163 6.342 -10.937 1.00 91.25 130 ARG A C 1
ATOM 1051 O O . ARG A 1 130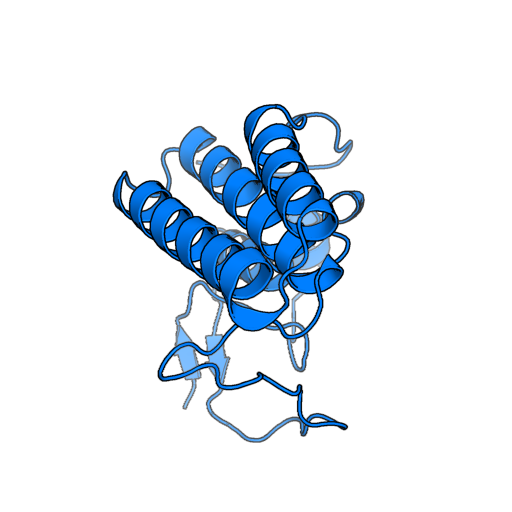 ? 12.214 6.933 -9.861 1.00 91.25 130 ARG A O 1
ATOM 1058 N N . ALA A 1 131 ? 11.011 5.981 -11.502 1.00 91.25 131 ALA A N 1
ATOM 1059 C CA . ALA A 1 131 ? 9.727 6.188 -10.840 1.00 91.25 131 ALA A CA 1
ATOM 1060 C C . ALA A 1 131 ? 9.618 5.367 -9.542 1.00 91.25 131 ALA A C 1
ATOM 1062 O O . ALA A 1 131 ? 9.128 5.885 -8.545 1.00 91.25 131 ALA A O 1
ATOM 1063 N N . LEU A 1 132 ? 10.129 4.132 -9.493 1.00 92.00 132 LEU A N 1
ATOM 1064 C CA . LEU A 1 132 ? 10.132 3.323 -8.262 1.00 92.00 132 LEU A CA 1
ATOM 1065 C C . LEU A 1 132 ? 11.077 3.870 -7.179 1.00 92.00 132 LEU A C 1
ATOM 1067 O O . LEU A 1 132 ? 10.771 3.786 -5.987 1.00 92.00 132 LEU A O 1
ATOM 1071 N N . VAL A 1 133 ? 12.200 4.474 -7.576 1.00 92.56 133 VAL A N 1
ATOM 1072 C CA . VAL A 1 133 ? 13.070 5.225 -6.655 1.00 92.56 133 VAL A CA 1
ATOM 1073 C C . VAL A 1 133 ? 12.339 6.456 -6.121 1.00 92.56 133 VAL A C 1
ATOM 1075 O O . VAL A 1 133 ? 12.364 6.712 -4.919 1.00 92.56 133 VAL A O 1
ATOM 1078 N N . LEU A 1 134 ? 11.630 7.185 -6.987 1.00 90.94 134 LEU A N 1
ATOM 1079 C CA . LEU A 1 134 ? 10.797 8.312 -6.572 1.00 90.94 134 LEU A CA 1
ATOM 1080 C C . LEU A 1 134 ? 9.676 7.869 -5.618 1.00 90.94 134 LEU A C 1
ATOM 1082 O O . LEU A 1 134 ? 9.425 8.557 -4.634 1.00 90.94 134 LEU A O 1
ATOM 1086 N N . ALA A 1 135 ? 9.034 6.723 -5.866 1.00 90.94 135 ALA A N 1
ATOM 1087 C CA . ALA A 1 135 ? 8.021 6.147 -4.981 1.00 90.94 135 ALA A CA 1
ATOM 1088 C C . ALA A 1 135 ? 8.587 5.881 -3.582 1.00 90.94 135 ALA A C 1
ATOM 1090 O O . ALA A 1 135 ? 7.961 6.235 -2.585 1.00 90.94 135 ALA A O 1
ATOM 1091 N N . TRP A 1 136 ? 9.789 5.300 -3.509 1.00 93.56 136 TRP A N 1
ATOM 1092 C CA . TRP A 1 136 ? 10.492 5.083 -2.247 1.00 93.56 136 TRP A CA 1
ATOM 1093 C C . TRP A 1 136 ? 10.813 6.406 -1.547 1.00 93.56 136 TRP A C 1
ATOM 1095 O O . TRP A 1 136 ? 10.462 6.575 -0.381 1.00 93.56 136 TRP A O 1
ATOM 1105 N N . TRP A 1 137 ? 11.402 7.367 -2.264 1.00 92.50 137 TRP A N 1
ATOM 1106 C CA . TRP A 1 137 ? 11.756 8.673 -1.706 1.00 92.50 137 TRP A CA 1
ATOM 1107 C C . TRP A 1 137 ? 10.527 9.410 -1.162 1.00 92.50 137 TRP A C 1
ATOM 1109 O O . TRP A 1 137 ? 10.531 9.862 -0.019 1.00 92.50 137 TRP A O 1
ATOM 1119 N N . GLN A 1 138 ? 9.435 9.456 -1.928 1.00 90.25 138 GLN A N 1
ATOM 1120 C CA . GLN A 1 138 ? 8.173 10.043 -1.479 1.00 90.25 138 GLN A CA 1
ATOM 1121 C C . GLN A 1 138 ? 7.530 9.251 -0.338 1.00 90.25 138 GLN A C 1
ATOM 1123 O O . GLN A 1 138 ? 6.897 9.837 0.530 1.00 90.25 138 GLN A O 1
ATOM 1128 N N . GLY A 1 139 ? 7.686 7.930 -0.301 1.00 89.88 139 GLY A N 1
ATOM 1129 C CA . GLY A 1 139 ? 7.219 7.116 0.816 1.00 89.88 139 GLY A CA 1
ATOM 1130 C C . GLY A 1 139 ? 7.953 7.437 2.123 1.00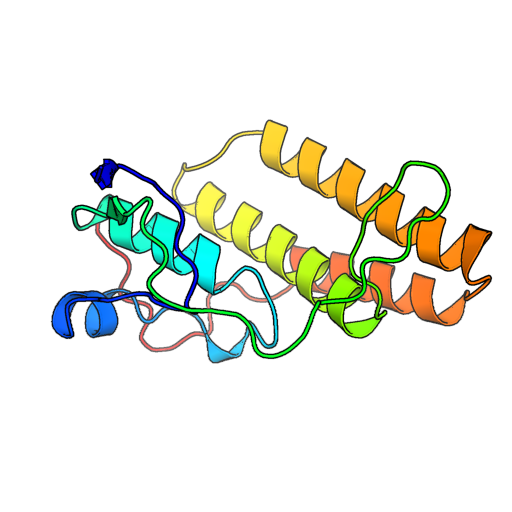 89.88 139 GLY A C 1
ATOM 1131 O O . GLY A 1 139 ? 7.336 7.457 3.189 1.00 89.88 139 GLY A O 1
ATOM 1132 N N . ILE A 1 140 ? 9.259 7.711 2.049 1.00 90.38 140 ILE A N 1
ATOM 1133 C CA . ILE A 1 140 ? 10.129 8.006 3.200 1.00 90.38 140 ILE A CA 1
ATOM 1134 C C . ILE A 1 140 ? 10.016 9.463 3.655 1.00 90.38 140 ILE A C 1
ATOM 1136 O O . ILE A 1 140 ? 9.940 9.720 4.855 1.00 90.38 140 ILE A O 1
ATOM 1140 N N . HIS A 1 141 ? 9.997 10.408 2.718 1.00 85.81 141 HIS A N 1
ATOM 1141 C CA . HIS A 1 141 ? 10.008 11.848 3.001 1.00 85.81 141 HIS A CA 1
ATOM 1142 C C . HIS A 1 141 ? 8.640 12.509 2.866 1.00 85.81 141 HIS A C 1
ATOM 1144 O O . HIS A 1 141 ? 8.484 13.673 3.223 1.00 85.81 141 HIS A O 1
ATOM 1150 N N . GLY A 1 142 ? 7.643 11.779 2.370 1.00 82.12 142 GLY A N 1
ATOM 1151 C CA . GLY A 1 142 ? 6.277 12.264 2.276 1.00 82.12 142 GLY A CA 1
ATOM 1152 C C . GLY A 1 142 ? 5.757 12.673 3.644 1.00 82.12 142 GLY A C 1
ATOM 1153 O O . GLY A 1 142 ? 5.993 11.996 4.653 1.00 82.12 142 GLY A O 1
ATOM 1154 N N . ASP A 1 143 ? 5.060 13.798 3.659 1.00 72.88 143 ASP A N 1
ATOM 1155 C CA . ASP A 1 143 ? 4.431 14.331 4.853 1.00 72.88 143 ASP A CA 1
ATOM 1156 C C . ASP A 1 143 ? 3.334 13.376 5.366 1.00 72.88 143 ASP A C 1
ATOM 1158 O O . ASP A 1 143 ? 2.483 12.913 4.600 1.00 72.88 143 ASP A O 1
ATOM 1162 N N . LEU A 1 144 ? 3.403 13.073 6.667 1.00 66.31 144 LEU A N 1
ATOM 1163 C CA . LEU A 1 144 ? 2.439 12.251 7.406 1.00 66.31 144 LEU A CA 1
ATOM 1164 C C . LEU A 1 144 ? 1.354 13.101 8.099 1.00 66.31 144 LEU A C 1
ATOM 1166 O O . LEU A 1 144 ? 0.372 12.536 8.570 1.00 66.31 144 LEU A O 1
ATOM 1170 N N . GLY A 1 145 ? 1.554 14.420 8.218 1.00 52.47 145 GLY A N 1
ATOM 1171 C CA . GLY A 1 145 ? 0.828 15.319 9.119 1.00 52.47 145 GLY A CA 1
ATOM 1172 C C . GLY A 1 145 ? -0.132 16.318 8.465 1.00 52.47 145 GLY A C 1
ATOM 1173 O O . GLY A 1 145 ? -0.903 16.950 9.177 1.00 52.47 145 GLY A O 1
ATOM 1174 N N . GLY A 1 146 ? -0.147 16.472 7.142 1.00 42.53 146 GLY A N 1
ATOM 1175 C CA . GLY A 1 146 ? -1.009 17.448 6.464 1.00 42.53 146 GLY A CA 1
ATOM 1176 C C . GLY A 1 146 ? -2.347 16.901 5.962 1.00 42.53 146 GLY A C 1
ATOM 1177 O O . GLY A 1 146 ? -2.654 17.111 4.793 1.00 42.53 146 GLY A O 1
ATOM 1178 N N . ALA A 1 147 ? -3.110 16.168 6.776 1.00 41.38 147 ALA A N 1
ATOM 1179 C CA . ALA A 1 147 ? -4.514 15.852 6.484 1.00 41.38 147 ALA A CA 1
ATOM 1180 C C . ALA A 1 147 ? -5.392 16.509 7.565 1.00 41.38 147 ALA A C 1
ATOM 1182 O O . ALA A 1 147 ? -5.532 15.937 8.651 1.00 41.38 147 ALA A O 1
ATOM 1183 N N . PRO A 1 148 ? -5.922 17.727 7.339 1.00 33.44 148 PRO A N 1
ATOM 1184 C CA . PRO A 1 148 ? -6.881 18.317 8.266 1.00 33.44 148 PRO A CA 1
ATOM 1185 C C . PRO A 1 148 ? -8.075 17.360 8.411 1.00 33.44 148 PRO A C 1
ATOM 1187 O O . PRO A 1 148 ? -8.700 17.004 7.419 1.00 33.44 148 PRO A O 1
ATOM 1190 N N . GLY A 1 149 ? -8.352 16.900 9.636 1.00 39.56 149 GLY A N 1
ATOM 1191 C CA . GLY A 1 149 ? -9.467 15.986 9.927 1.00 39.56 149 GLY A CA 1
ATOM 1192 C C . GLY A 1 149 ? -9.093 14.544 10.278 1.00 39.56 149 GLY A C 1
ATOM 1193 O O . GLY A 1 149 ? -9.988 13.737 10.485 1.00 39.56 149 GLY A O 1
ATOM 1194 N N . LEU A 1 150 ? -7.803 14.212 10.400 1.00 44.34 150 LEU A N 1
ATOM 1195 C CA . LEU A 1 150 ? -7.343 12.899 10.866 1.00 44.34 150 LEU A CA 1
ATOM 1196 C C . LEU A 1 150 ? -7.718 12.664 12.350 1.00 44.34 150 LEU A C 1
ATOM 1198 O O . LEU A 1 150 ? -6.882 12.836 13.241 1.00 44.34 150 LEU A O 1
ATOM 1202 N N . VAL A 1 151 ? -8.966 12.284 12.635 1.00 45.75 151 VAL A N 1
ATOM 1203 C CA . VAL A 1 151 ? -9.383 11.837 13.971 1.00 45.75 151 VAL A CA 1
ATOM 1204 C C . VAL A 1 151 ? -8.910 10.403 14.129 1.00 45.75 151 VAL A C 1
ATOM 1206 O O . VAL A 1 151 ? -9.448 9.459 13.569 1.00 45.75 151 VAL A O 1
ATOM 1209 N N . LEU A 1 152 ? -7.802 10.231 14.832 1.00 52.34 152 LEU A N 1
ATOM 1210 C CA . LEU A 1 152 ? -7.261 8.906 15.076 1.00 52.34 152 LEU A CA 1
ATOM 1211 C C . LEU A 1 152 ? -7.858 8.346 16.352 1.00 52.34 152 LEU A C 1
ATOM 1213 O O . LEU A 1 152 ? -7.964 9.091 17.330 1.00 52.34 152 LEU A O 1
ATOM 1217 N N . PRO A 1 153 ? -8.187 7.047 16.383 1.00 46.53 153 PRO A N 1
ATOM 1218 C CA . PRO A 1 153 ? -8.636 6.455 17.621 1.00 46.53 153 PRO A CA 1
ATOM 1219 C C . PRO A 1 153 ? -7.555 6.570 18.703 1.00 46.53 153 PRO A C 1
ATOM 1221 O O . PRO A 1 153 ? -6.357 6.517 18.382 1.00 46.53 153 PRO A O 1
ATOM 1224 N N . PRO A 1 154 ? -7.963 6.773 19.968 1.00 52.41 154 PRO A N 1
ATOM 1225 C CA . PRO A 1 154 ? -7.040 6.883 21.087 1.00 52.41 154 PRO A CA 1
ATOM 1226 C C . PRO A 1 154 ? -6.207 5.602 21.260 1.00 52.41 154 PRO A C 1
ATOM 1228 O O . PRO A 1 154 ? -6.558 4.538 20.749 1.00 52.41 154 PRO A O 1
ATOM 1231 N N . ARG A 1 155 ? -5.061 5.752 21.936 1.00 48.31 155 ARG A N 1
ATOM 1232 C CA . ARG A 1 155 ? -4.105 4.671 22.226 1.00 48.31 155 ARG A CA 1
ATOM 1233 C C . ARG A 1 155 ? -4.694 3.581 23.109 1.00 48.31 155 ARG A C 1
ATOM 1235 O O . ARG A 1 155 ? -5.449 3.946 24.035 1.00 48.31 155 ARG A O 1
#

Organism: NCBI:txid2840947

Secondary structure (DSSP, 8-state):
-EEE-S---STT----HHHHHHH--SGGG-SSSSHHHHHHHHHHHHS--EEE-S-----SS-----EETTEE--SSHHHHHHHHHHHHHHHHHHHHTT---HHHHHHHHHHHHHHHHIIIIIS--HHHHHHHHHHHHHHHHS-SS--TT--PPP-

Sequence (155 aa):
DAVPCETACFEGLFVDARLAAECIAPWERFFLAWDDILFGMLASKVGCNLYIRDFCVQKQFDKERPLIGALRYHSSLPGRYFHLRNFCLVIRLVRARGWGGALAWFRYAVEWAKACALTLVAERDWRGARALVLAWWQGIHGDLGGAPGLVLPPR

Radius of gyration: 16.8 Å; chains: 1; bounding box: 37×36×42 Å